Protein AF-A0A351Y302-F1 (afdb_monomer)

Solvent-accessible surface area (backbone atoms only — not comparable to full-atom values): 6390 Å² total; per-residue (Å²): 138,87,88,81,70,62,82,40,87,89,50,96,63,71,79,86,85,89,85,71,62,92,90,70,47,57,68,58,55,50,53,54,48,53,54,52,34,50,73,68,77,40,89,84,88,82,90,61,95,80,64,81,51,55,70,56,32,60,74,72,71,51,88,83,80,61,81,47,98,88,44,97,48,81,85,61,90,82,73,64,76,79,56,78,92,74,57,87,130

Secondary structure (DSSP, 8-state):
-----TT-TTSS---------TTSSHHHHHHHHHHHHHHTT-------TTS-SHHHHHHTT-------TTSS----TT-PPPPGGG---

Sequence (89 aa):
MVIFDRYSQKLQNMNSVILATSGAGKSFTVKLEVLRYLINDIDVIIIDPENEYKSLCEKVGGTYVNIATNSQQYLNPFDIPPRIEDVEY

pLDDT: mean 89.85, std 8.12, range [59.28, 96.88]

Foldseek 3Di:
DDDDDLPDPVDPHSDDDDDDDPPPCRVVVVLVVCVVCVVVVHDDDDDCPPCPCVVVCVVSVHDDADDDPPDPGDDDPPPDDDPPVPDDD

Mean predicted aligned error: 6.15 Å

Radius of gyration: 16.96 Å; Cα contacts (8 Å, |Δi|>4): 36; chains: 1; bounding box: 32×46×38 Å

Structure (mmCIF, N/CA/C/O backbone):
data_AF-A0A351Y302-F1
#
_entry.id   AF-A0A351Y302-F1
#
loop_
_atom_site.group_PDB
_atom_site.id
_atom_site.type_symbol
_atom_site.label_atom_id
_atom_site.label_alt_id
_atom_site.label_comp_id
_atom_site.label_asym_id
_atom_site.label_entity_id
_atom_site.label_seq_id
_atom_site.pdbx_PDB_ins_code
_atom_site.Cartn_x
_atom_site.Cartn_y
_atom_site.Cartn_z
_atom_site.occupancy
_atom_site.B_iso_or_equiv
_atom_site.auth_seq_id
_atom_site.auth_comp_id
_atom_site.auth_asym_id
_atom_site.auth_atom_id
_atom_site.pdbx_PDB_model_num
ATOM 1 N N . MET A 1 1 ? 15.442 6.127 -20.434 1.00 59.28 1 MET A N 1
ATOM 2 C CA . MET A 1 1 ? 14.368 5.394 -19.729 1.00 59.28 1 MET A CA 1
ATOM 3 C C . MET A 1 1 ? 14.916 4.027 -19.360 1.00 59.28 1 MET A C 1
ATOM 5 O O . MET A 1 1 ? 15.387 3.343 -20.256 1.00 59.28 1 MET A O 1
ATOM 9 N N . VAL A 1 2 ? 14.922 3.664 -18.076 1.00 82.44 2 VAL A N 1
ATOM 10 C CA . VAL A 1 2 ? 15.281 2.308 -17.631 1.00 82.44 2 VAL A CA 1
ATOM 11 C C . VAL A 1 2 ? 13.978 1.558 -17.392 1.00 82.44 2 VAL A C 1
ATOM 13 O O . VAL A 1 2 ? 13.146 2.028 -16.620 1.00 82.44 2 VAL A O 1
ATOM 16 N N . ILE A 1 3 ? 13.788 0.436 -18.084 1.00 83.31 3 ILE A N 1
ATOM 17 C CA . ILE A 1 3 ? 12.676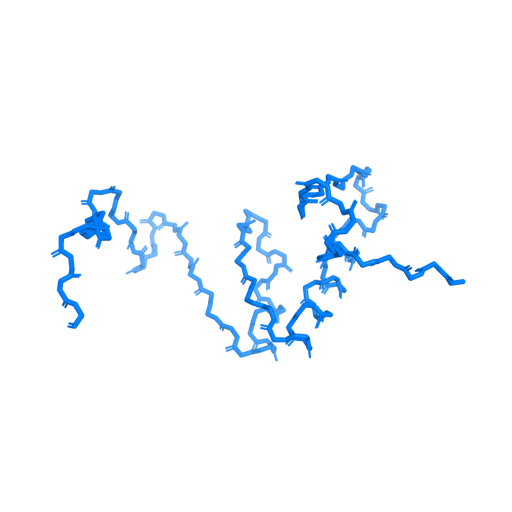 -0.485 -17.840 1.00 83.31 3 ILE A CA 1
ATOM 18 C C . ILE A 1 3 ? 13.260 -1.674 -17.089 1.00 83.31 3 ILE A C 1
ATOM 20 O O . ILE A 1 3 ? 14.147 -2.355 -17.598 1.00 83.31 3 ILE A O 1
ATOM 24 N N . PHE A 1 4 ? 12.785 -1.879 -15.867 1.00 85.75 4 PHE A N 1
ATOM 25 C CA . PHE A 1 4 ? 13.191 -2.978 -15.005 1.00 85.75 4 PHE A CA 1
ATOM 26 C C . PHE A 1 4 ? 11.957 -3.799 -14.644 1.00 85.75 4 PHE A C 1
ATOM 28 O O . PHE A 1 4 ? 10.973 -3.243 -14.157 1.00 85.75 4 PHE A O 1
ATOM 35 N N . ASP A 1 5 ? 12.025 -5.105 -14.890 1.00 87.56 5 ASP A N 1
ATOM 36 C CA . ASP A 1 5 ? 10.974 -6.059 -14.552 1.00 87.56 5 ASP A CA 1
ATOM 37 C C . ASP A 1 5 ? 11.335 -6.795 -13.253 1.00 87.56 5 ASP A C 1
ATOM 39 O O . ASP A 1 5 ? 12.235 -7.638 -13.230 1.00 87.56 5 ASP A O 1
ATOM 43 N N . ARG A 1 6 ? 10.622 -6.463 -12.169 1.00 88.44 6 ARG A N 1
ATOM 44 C CA . ARG A 1 6 ? 10.809 -7.069 -10.841 1.00 88.44 6 ARG A CA 1
ATOM 45 C C . ARG A 1 6 ? 10.326 -8.522 -10.776 1.00 88.44 6 ARG A C 1
ATOM 47 O O . ARG A 1 6 ? 10.792 -9.267 -9.920 1.00 88.44 6 ARG A O 1
ATOM 54 N N . TYR A 1 7 ? 9.436 -8.926 -11.678 1.00 87.38 7 TYR A N 1
ATOM 55 C CA . TYR A 1 7 ? 8.858 -10.272 -11.731 1.00 87.38 7 TYR A CA 1
ATOM 56 C C . TYR A 1 7 ? 9.607 -11.191 -12.703 1.00 87.38 7 TYR A C 1
ATOM 58 O O . TYR A 1 7 ? 9.207 -12.334 -12.936 1.00 87.38 7 TYR A O 1
ATOM 66 N N . SER A 1 8 ? 10.737 -10.719 -13.236 1.00 90.12 8 SER A N 1
ATOM 67 C CA . SER A 1 8 ? 11.604 -11.506 -14.097 1.00 90.12 8 SER A CA 1
ATOM 68 C C . SER A 1 8 ? 12.095 -12.772 -13.396 1.00 90.12 8 SER A C 1
ATOM 70 O O . SER A 1 8 ? 12.718 -12.712 -12.337 1.00 90.12 8 SER A O 1
ATOM 72 N N . GLN A 1 9 ? 11.951 -13.914 -14.070 1.00 90.50 9 GLN A N 1
ATOM 73 C CA . GLN A 1 9 ? 12.471 -15.219 -13.627 1.00 90.50 9 GLN A CA 1
ATOM 74 C C . GLN A 1 9 ? 14.008 -15.260 -13.487 1.00 90.50 9 GLN A C 1
ATOM 76 O O . GLN A 1 9 ? 14.569 -16.242 -13.011 1.00 90.50 9 GLN A O 1
ATOM 81 N N . LYS A 1 10 ? 14.713 -14.207 -13.925 1.00 94.12 10 LYS A N 1
ATOM 82 C CA . LYS A 1 10 ? 16.169 -14.063 -13.768 1.00 94.12 10 LYS A CA 1
ATOM 83 C C . LYS A 1 10 ? 16.575 -13.547 -12.381 1.00 94.12 10 LYS A C 1
ATOM 85 O O . LYS A 1 1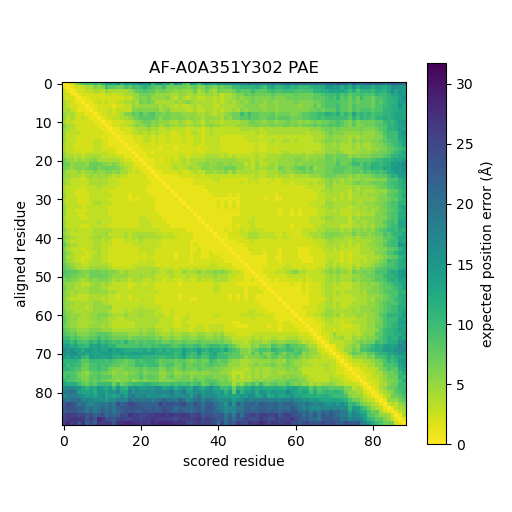0 ? 17.759 -13.597 -12.051 1.00 94.12 10 LYS A O 1
ATOM 90 N N . LEU A 1 11 ? 15.635 -13.018 -11.596 1.00 93.94 11 LEU A N 1
ATOM 91 C CA . LEU A 1 11 ? 15.877 -12.517 -10.244 1.00 93.94 11 LEU A CA 1
ATOM 92 C C . LEU A 1 11 ? 15.622 -13.616 -9.212 1.00 93.94 11 LEU A C 1
ATOM 94 O O . LEU A 1 11 ? 14.756 -14.464 -9.387 1.00 93.94 11 LEU A O 1
ATOM 98 N N . GLN A 1 12 ? 16.370 -13.578 -8.110 1.00 95.25 12 GLN A N 1
ATOM 99 C CA . GLN A 1 12 ? 16.214 -14.546 -7.017 1.00 95.25 12 GLN A CA 1
ATOM 100 C C . GLN A 1 12 ? 14.921 -14.332 -6.222 1.00 95.25 12 GLN A C 1
ATOM 102 O O . GLN A 1 12 ? 14.397 -15.266 -5.626 1.00 95.25 12 GLN A O 1
ATOM 107 N N . ASN A 1 13 ? 14.430 -13.093 -6.167 1.00 93.50 13 ASN A N 1
ATOM 108 C CA . ASN A 1 13 ? 13.167 -12.742 -5.536 1.00 93.50 13 ASN A CA 1
ATOM 109 C C . ASN A 1 13 ? 12.633 -11.420 -6.102 1.00 93.50 13 ASN A C 1
ATOM 111 O O . ASN A 1 13 ? 13.339 -10.693 -6.802 1.00 93.50 13 ASN A O 1
ATOM 115 N N . MET A 1 14 ? 11.383 -11.125 -5.757 1.00 92.62 14 MET A N 1
ATOM 116 C CA . MET A 1 14 ? 10.618 -9.971 -6.231 1.00 92.62 14 MET A CA 1
ATOM 117 C C . MET A 1 14 ? 10.542 -8.860 -5.171 1.00 92.62 14 MET A C 1
ATOM 119 O O . MET A 1 14 ? 9.658 -8.008 -5.229 1.00 92.62 14 MET A O 1
ATOM 123 N N . ASN A 1 15 ? 11.426 -8.867 -4.168 1.00 93.62 15 ASN A N 1
ATOM 124 C CA . ASN A 1 15 ? 11.402 -7.870 -3.100 1.00 93.62 15 ASN A CA 1
ATOM 125 C C . ASN A 1 15 ? 12.099 -6.580 -3.548 1.00 93.62 15 ASN A C 1
ATOM 127 O O . ASN A 1 15 ? 13.008 -6.592 -4.378 1.00 93.62 15 ASN A O 1
ATOM 131 N N . SER A 1 16 ? 11.699 -5.447 -2.971 1.00 93.69 16 SER A N 1
ATOM 132 C CA . SER A 1 16 ? 12.377 -4.167 -3.189 1.00 93.69 16 SER A CA 1
ATOM 133 C C . SER A 1 16 ? 12.444 -3.341 -1.912 1.00 93.69 16 SER A C 1
ATOM 135 O O . SER A 1 16 ? 11.637 -3.515 -1.001 1.00 93.69 16 SER A O 1
ATOM 137 N N . VAL A 1 17 ? 13.420 -2.435 -1.858 1.00 95.44 17 VAL A N 1
ATOM 138 C CA . VAL A 1 17 ? 13.577 -1.460 -0.777 1.00 95.44 17 VAL A CA 1
ATOM 139 C C . VAL A 1 17 ? 13.725 -0.082 -1.410 1.00 95.44 17 VAL A C 1
ATOM 141 O O . VAL A 1 17 ? 14.602 0.128 -2.247 1.00 95.44 17 VAL A O 1
ATOM 144 N N . ILE A 1 18 ? 12.872 0.860 -1.009 1.0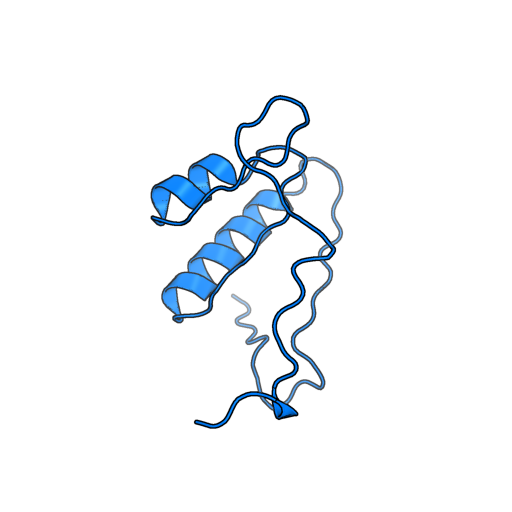0 93.81 18 ILE A N 1
ATOM 145 C CA . ILE A 1 18 ? 12.901 2.247 -1.485 1.00 93.81 18 ILE A CA 1
ATOM 146 C C . ILE A 1 18 ? 13.296 3.143 -0.311 1.00 93.81 18 ILE A C 1
ATOM 148 O O . ILE A 1 18 ? 12.532 3.310 0.639 1.00 93.81 18 ILE A O 1
ATOM 152 N N . LEU A 1 19 ? 14.491 3.730 -0.385 1.00 96.56 19 LEU A N 1
ATOM 153 C CA . LEU A 1 19 ? 15.034 4.635 0.629 1.00 96.56 19 LEU A CA 1
ATOM 154 C C . LEU A 1 19 ? 15.104 6.053 0.069 1.00 96.56 19 LEU A C 1
ATOM 156 O O . LEU A 1 19 ? 15.641 6.271 -1.015 1.00 96.56 19 LEU A O 1
ATOM 160 N N . ALA A 1 20 ? 14.557 7.016 0.805 1.00 95.38 20 ALA A N 1
ATOM 161 C CA . ALA A 1 20 ? 14.518 8.414 0.400 1.00 95.38 20 ALA A CA 1
ATOM 162 C C . ALA A 1 20 ? 14.234 9.316 1.608 1.00 95.38 20 ALA A C 1
ATOM 164 O O . ALA A 1 20 ? 13.521 8.919 2.533 1.00 95.38 20 ALA A O 1
ATOM 165 N N . THR A 1 21 ? 14.753 10.544 1.583 1.00 96.25 21 THR A N 1
ATOM 166 C CA . THR A 1 21 ? 14.401 11.585 2.558 1.00 96.25 21 THR A CA 1
ATOM 167 C C . THR A 1 21 ? 12.965 12.081 2.344 1.00 96.25 21 THR A C 1
ATOM 169 O O . THR A 1 21 ? 12.338 11.823 1.310 1.00 96.25 21 THR A O 1
ATOM 172 N N . SER A 1 22 ? 12.412 12.794 3.330 1.00 92.44 22 SER A N 1
ATOM 173 C CA . SER A 1 22 ? 11.099 13.430 3.169 1.00 92.44 22 SER A CA 1
ATOM 174 C C . SER A 1 22 ? 11.111 14.411 1.989 1.00 92.44 22 SER A C 1
ATOM 176 O O . SER A 1 22 ? 12.094 15.117 1.773 1.00 92.44 22 SER A O 1
ATOM 178 N N . GLY A 1 23 ? 10.042 14.414 1.190 1.00 92.00 23 GLY A N 1
ATOM 179 C CA . GLY A 1 23 ? 9.923 15.247 -0.012 1.00 92.00 23 GLY A CA 1
ATOM 180 C C . GLY A 1 23 ? 10.688 14.753 -1.250 1.00 92.00 23 GLY A C 1
ATOM 181 O O . GLY A 1 23 ? 10.439 15.255 -2.340 1.00 92.00 23 GLY A O 1
ATOM 182 N N . ALA A 1 24 ? 11.539 13.726 -1.150 1.00 95.88 24 ALA A N 1
ATOM 183 C CA . ALA A 1 24 ? 12.334 13.229 -2.284 1.00 95.88 24 ALA A CA 1
ATOM 184 C C . ALA A 1 24 ? 11.550 12.353 -3.290 1.00 95.88 24 ALA A C 1
ATOM 186 O O . ALA A 1 24 ? 12.140 11.689 -4.137 1.00 95.88 24 ALA A O 1
ATOM 187 N N . GLY A 1 25 ? 10.215 12.324 -3.203 1.00 94.31 25 GLY A N 1
ATOM 188 C CA . GLY A 1 25 ? 9.362 11.620 -4.167 1.00 94.31 25 GLY A CA 1
ATOM 189 C C . GLY A 1 25 ? 9.111 10.136 -3.877 1.00 94.31 25 GLY A C 1
ATOM 190 O O . GLY A 1 25 ? 8.604 9.440 -4.751 1.00 94.31 25 GLY A O 1
ATOM 191 N N . LYS A 1 26 ? 9.395 9.646 -2.660 1.00 95.50 26 LYS A N 1
ATOM 192 C CA . LYS A 1 26 ? 9.124 8.252 -2.244 1.00 95.50 26 LYS A CA 1
ATOM 193 C C . LYS A 1 26 ? 7.693 7.812 -2.568 1.00 95.50 26 LYS A C 1
ATOM 195 O O . LYS A 1 26 ? 7.494 6.874 -3.334 1.00 95.50 26 LYS A O 1
ATOM 200 N N . SER A 1 27 ? 6.704 8.525 -2.029 1.00 93.69 27 SER A N 1
ATOM 201 C CA . SER A 1 27 ? 5.292 8.173 -2.195 1.00 93.69 27 SER A CA 1
ATOM 202 C C . SER A 1 27 ? 4.834 8.324 -3.647 1.00 93.69 27 SER A C 1
ATOM 204 O O . SER A 1 27 ? 4.011 7.546 -4.110 1.00 93.69 27 SER A O 1
ATOM 206 N N . PHE A 1 28 ? 5.398 9.271 -4.405 1.00 94.50 28 PHE A N 1
ATOM 207 C CA . PHE A 1 28 ? 5.115 9.404 -5.836 1.00 94.50 28 PHE A CA 1
ATOM 208 C C . PHE A 1 28 ? 5.592 8.178 -6.626 1.00 94.50 28 PHE A C 1
ATOM 210 O O . PHE A 1 28 ? 4.816 7.597 -7.384 1.00 94.50 28 PHE A O 1
ATOM 217 N N . THR A 1 29 ? 6.836 7.747 -6.400 1.00 94.25 29 THR A N 1
ATOM 218 C CA . THR A 1 29 ? 7.408 6.555 -7.038 1.00 94.25 29 THR A CA 1
ATOM 219 C C . THR A 1 29 ? 6.589 5.307 -6.718 1.00 94.25 29 THR A C 1
ATOM 221 O O . THR A 1 29 ? 6.216 4.587 -7.641 1.00 94.25 29 THR A O 1
ATOM 224 N N . VAL A 1 30 ? 6.236 5.089 -5.445 1.00 95.19 30 VAL A N 1
ATOM 225 C CA . VAL A 1 30 ? 5.421 3.933 -5.031 1.00 95.19 30 VAL A CA 1
ATOM 226 C C . VAL A 1 30 ? 4.030 3.983 -5.668 1.00 95.19 30 VAL A C 1
ATOM 228 O O . VAL A 1 30 ? 3.594 2.989 -6.232 1.00 95.19 30 VAL A O 1
ATOM 231 N N . LYS A 1 31 ? 3.342 5.133 -5.677 1.00 96.12 31 LYS A N 1
ATOM 232 C CA . LYS A 1 31 ? 2.011 5.265 -6.307 1.00 96.12 31 LYS A CA 1
ATOM 233 C C . LYS A 1 31 ? 2.033 4.953 -7.808 1.00 96.12 31 LYS A C 1
ATOM 235 O O . LYS A 1 31 ? 1.121 4.297 -8.305 1.00 96.12 31 LYS A O 1
ATOM 240 N N . LEU A 1 32 ? 3.069 5.388 -8.529 1.00 94.88 32 LEU A N 1
ATOM 241 C CA . LEU A 1 32 ? 3.248 5.026 -9.941 1.00 94.88 32 LEU A CA 1
ATOM 242 C C . LEU A 1 32 ? 3.490 3.528 -10.130 1.00 94.88 32 LEU A C 1
ATOM 244 O O . LEU A 1 32 ? 3.021 2.947 -11.105 1.00 94.88 32 LEU A O 1
ATOM 248 N N . GLU A 1 33 ? 4.240 2.915 -9.222 1.00 93.62 33 GLU A N 1
ATOM 249 C CA . GLU A 1 33 ? 4.509 1.483 -9.240 1.00 93.62 33 GLU A CA 1
ATOM 250 C C . GLU A 1 33 ? 3.230 0.667 -9.019 1.00 93.62 33 GLU A C 1
ATOM 252 O O . GLU A 1 33 ? 2.929 -0.212 -9.820 1.00 93.62 33 GLU A O 1
ATOM 257 N N . VAL A 1 34 ? 2.426 1.046 -8.020 1.00 95.56 34 VAL A N 1
ATOM 258 C CA . VAL A 1 34 ? 1.108 0.457 -7.739 1.00 95.56 34 VAL A CA 1
ATOM 259 C C . VAL A 1 34 ? 0.217 0.501 -8.977 1.00 95.56 34 VAL A C 1
ATOM 261 O O . VAL A 1 34 ? -0.309 -0.525 -9.389 1.00 95.56 34 VAL A O 1
ATOM 264 N N . LEU A 1 35 ? 0.093 1.664 -9.624 1.00 96.12 35 LEU A N 1
ATOM 265 C CA . LEU A 1 35 ? -0.715 1.797 -10.841 1.00 96.12 35 LEU A CA 1
ATOM 266 C C . LEU A 1 35 ? -0.226 0.887 -11.973 1.00 96.12 35 LEU A C 1
ATOM 268 O O . LEU A 1 35 ? -1.037 0.306 -12.687 1.00 96.12 35 LEU A O 1
ATOM 272 N N . ARG A 1 36 ? 1.092 0.744 -12.144 1.00 93.62 36 ARG A N 1
ATOM 273 C CA . ARG A 1 36 ? 1.657 -0.158 -13.156 1.00 93.62 36 ARG A CA 1
ATOM 274 C C . ARG A 1 36 ? 1.364 -1.616 -12.836 1.00 93.62 36 ARG A C 1
ATOM 276 O O . ARG A 1 36 ? 1.059 -2.358 -13.758 1.00 93.62 36 ARG A O 1
ATOM 283 N N . TYR A 1 37 ? 1.442 -2.021 -11.574 1.00 93.50 37 TYR A N 1
ATOM 284 C CA . TYR A 1 37 ? 1.097 -3.382 -11.165 1.00 93.50 37 TYR A CA 1
ATOM 285 C C . TYR A 1 37 ? -0.369 -3.695 -11.404 1.00 93.50 37 TYR A C 1
ATOM 287 O O . TYR A 1 37 ? -0.660 -4.706 -12.031 1.00 93.50 37 TYR A O 1
ATOM 295 N N . LEU A 1 38 ? -1.265 -2.775 -11.054 1.00 95.44 38 LEU A N 1
ATOM 296 C CA . LEU A 1 38 ? -2.689 -2.938 -11.335 1.00 95.44 38 LEU A CA 1
ATOM 297 C C . LEU A 1 38 ? -2.978 -3.055 -12.843 1.00 95.44 38 LEU A C 1
ATOM 299 O O . LEU A 1 38 ? -3.817 -3.851 -13.235 1.00 95.44 38 LEU A O 1
ATOM 303 N N . ILE A 1 39 ? -2.256 -2.322 -13.704 1.00 94.31 39 ILE A N 1
ATOM 304 C CA . ILE A 1 39 ? -2.365 -2.465 -15.174 1.00 94.31 39 ILE A CA 1
ATOM 305 C C . ILE A 1 39 ? -1.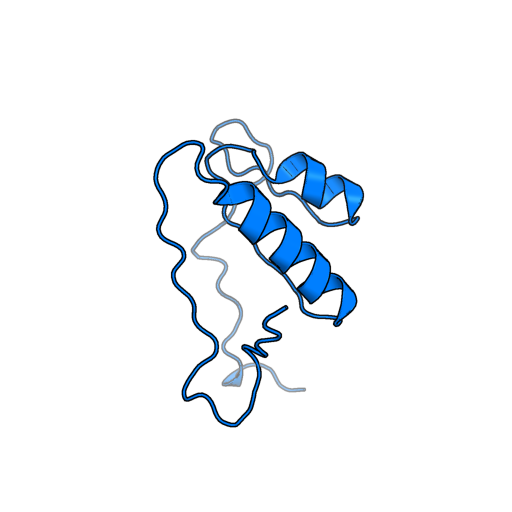881 -3.841 -15.666 1.00 94.31 39 ILE A C 1
ATOM 307 O O . ILE A 1 39 ? -2.309 -4.290 -16.724 1.00 94.31 39 ILE A O 1
ATOM 311 N N . ASN A 1 40 ? -0.978 -4.494 -14.933 1.00 91.75 40 ASN A N 1
ATOM 312 C CA . ASN A 1 40 ? -0.467 -5.829 -15.251 1.00 91.75 40 ASN A CA 1
ATOM 313 C C . ASN A 1 40 ? -1.198 -6.933 -14.463 1.00 91.75 40 ASN A C 1
ATOM 315 O O . ASN A 1 40 ? -0.631 -8.008 -14.283 1.00 91.75 40 ASN A O 1
ATOM 319 N N . ASP A 1 41 ? -2.414 -6.662 -13.973 1.00 92.88 41 ASP A N 1
ATOM 320 C CA . ASP A 1 41 ? -3.245 -7.609 -13.216 1.00 92.88 41 ASP A CA 1
ATOM 321 C C . ASP A 1 41 ? -2.556 -8.178 -11.958 1.00 92.88 41 ASP A C 1
ATOM 323 O O . ASP A 1 41 ? -2.766 -9.325 -11.567 1.00 92.88 41 ASP A O 1
ATOM 327 N N . ILE A 1 42 ? -1.706 -7.373 -11.313 1.00 92.81 42 ILE A N 1
ATOM 328 C CA . ILE A 1 42 ? -1.044 -7.725 -10.054 1.00 92.81 42 ILE A CA 1
ATOM 329 C C . ILE A 1 42 ? -1.788 -7.061 -8.896 1.00 92.81 42 ILE A C 1
ATOM 331 O O . ILE A 1 42 ? -1.865 -5.830 -8.821 1.00 92.81 42 ILE A O 1
ATOM 335 N N . ASP A 1 43 ? -2.263 -7.880 -7.958 1.00 95.19 43 ASP A N 1
ATOM 336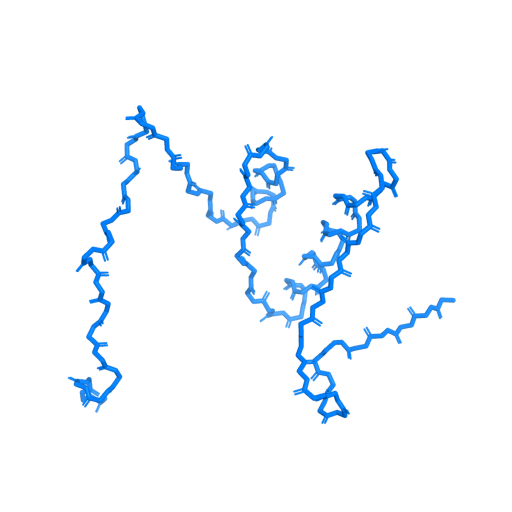 C CA . ASP A 1 43 ? -2.890 -7.411 -6.724 1.00 95.19 43 ASP A CA 1
ATOM 337 C C . ASP A 1 43 ? -1.896 -6.673 -5.823 1.00 95.19 43 ASP A C 1
ATOM 339 O O . ASP A 1 43 ? -0.743 -7.076 -5.638 1.00 95.19 43 ASP A O 1
ATOM 343 N N . VAL A 1 44 ? -2.365 -5.583 -5.215 1.00 96.12 44 VAL A N 1
ATOM 344 C CA . VAL A 1 44 ? -1.551 -4.727 -4.350 1.00 96.12 44 VAL A CA 1
ATOM 345 C C . VAL A 1 44 ? -2.235 -4.540 -3.003 1.00 96.12 44 VAL A C 1
ATOM 347 O O . VAL A 1 44 ? -3.358 -4.049 -2.921 1.00 96.12 44 VAL A O 1
ATOM 350 N N . ILE A 1 45 ? -1.504 -4.849 -1.933 1.00 96.69 45 ILE A N 1
ATOM 351 C CA . ILE A 1 45 ? -1.891 -4.557 -0.550 1.00 96.69 45 ILE A CA 1
A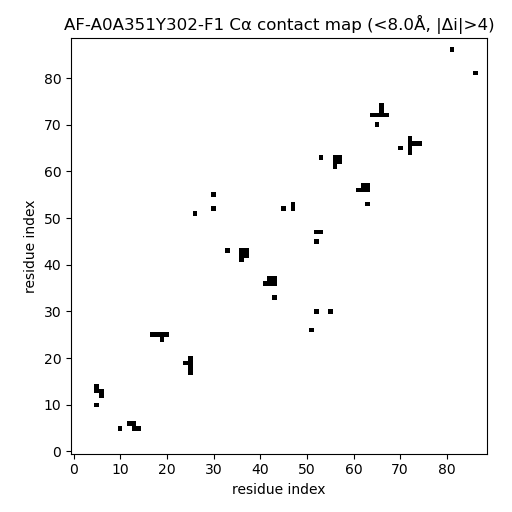TOM 352 C C . ILE A 1 45 ? -0.929 -3.504 -0.001 1.00 96.69 45 ILE A C 1
ATOM 354 O O . ILE A 1 45 ? 0.288 -3.633 -0.138 1.00 96.69 45 ILE A O 1
ATOM 358 N N . ILE A 1 46 ? -1.468 -2.454 0.621 1.00 96.12 46 ILE A N 1
ATOM 359 C CA . ILE A 1 46 ? -0.687 -1.342 1.173 1.00 96.12 46 ILE A CA 1
ATOM 360 C C . ILE A 1 46 ? -1.026 -1.174 2.649 1.00 96.12 46 ILE A C 1
ATOM 362 O O . ILE A 1 46 ? -2.192 -1.056 3.017 1.00 96.12 46 ILE A O 1
ATOM 366 N N . ILE A 1 47 ? 0.009 -1.111 3.484 1.00 95.00 47 ILE A N 1
ATOM 367 C CA . ILE A 1 47 ? -0.100 -0.677 4.878 1.00 95.00 47 ILE A CA 1
ATOM 368 C C . ILE A 1 47 ? 0.148 0.833 4.893 1.00 95.00 47 ILE A C 1
ATOM 370 O O . ILE A 1 47 ? 1.260 1.278 4.611 1.00 95.00 47 ILE A O 1
ATOM 374 N N . ASP A 1 48 ? -0.893 1.614 5.183 1.00 94.31 48 ASP A N 1
ATOM 375 C CA . ASP A 1 48 ? -0.891 3.075 5.046 1.00 94.31 48 ASP A CA 1
ATOM 376 C C . ASP A 1 48 ? -1.082 3.782 6.401 1.00 94.31 48 ASP A C 1
ATOM 378 O O . ASP A 1 48 ? -2.192 4.198 6.735 1.00 94.31 48 ASP A O 1
ATOM 382 N N . PRO A 1 49 ? -0.020 3.931 7.214 1.00 90.19 49 PRO A N 1
ATOM 383 C CA . PRO A 1 49 ? -0.123 4.600 8.510 1.00 90.19 49 PRO A CA 1
ATOM 384 C C . PRO A 1 49 ? -0.372 6.115 8.396 1.00 90.19 49 PRO A C 1
ATOM 386 O O . PRO A 1 49 ? -0.829 6.730 9.358 1.00 90.19 49 PRO A O 1
ATOM 389 N N . GLU A 1 50 ? -0.077 6.727 7.244 1.00 89.75 50 GLU A N 1
ATOM 390 C CA . GLU A 1 50 ? -0.163 8.180 7.024 1.00 89.75 50 GLU A CA 1
ATOM 391 C C . GLU A 1 50 ? -1.406 8.599 6.212 1.00 89.75 50 GLU A C 1
ATOM 393 O O . GLU A 1 50 ? -1.610 9.786 5.959 1.00 89.75 50 GLU A O 1
ATOM 398 N N . ASN A 1 51 ? -2.278 7.652 5.845 1.00 90.88 51 ASN A N 1
ATOM 399 C CA . ASN A 1 51 ? -3.459 7.862 4.994 1.00 90.88 51 ASN A CA 1
ATOM 400 C C . ASN A 1 51 ? -3.136 8.509 3.624 1.00 90.88 51 ASN A C 1
ATOM 402 O O . ASN A 1 51 ? -3.973 9.205 3.038 1.00 90.88 51 ASN A O 1
ATOM 406 N N . GLU A 1 52 ? -1.931 8.295 3.085 1.00 93.62 52 GLU A N 1
ATOM 407 C CA . GLU A 1 52 ? -1.496 8.877 1.809 1.00 93.62 52 GLU A CA 1
ATOM 408 C C . GLU A 1 52 ? -2.069 8.153 0.576 1.00 93.62 52 GLU A C 1
ATOM 410 O O . GLU A 1 52 ? -2.048 8.708 -0.534 1.00 93.62 52 GLU A O 1
ATOM 415 N N . TYR A 1 53 ? -2.538 6.914 0.738 1.00 95.50 53 TYR A N 1
ATOM 416 C CA . TYR A 1 53 ? -2.949 6.005 -0.337 1.00 95.50 53 TYR A CA 1
ATOM 417 C C . TYR A 1 53 ? -4.460 5.816 -0.423 1.00 95.50 53 TYR A C 1
ATOM 419 O O . TYR A 1 53 ? -4.936 5.329 -1.448 1.00 95.50 53 TYR A O 1
ATOM 427 N N . LYS A 1 54 ? -5.230 6.277 0.570 1.00 94.81 54 LYS A N 1
ATOM 428 C CA . LYS A 1 54 ? -6.700 6.217 0.554 1.00 94.81 54 LYS A CA 1
ATOM 429 C C . LYS A 1 54 ? -7.304 6.742 -0.755 1.00 94.81 54 LYS A C 1
ATOM 431 O O . LYS A 1 54 ? -8.059 6.035 -1.413 1.00 94.81 54 LYS A O 1
ATOM 436 N N . SER A 1 55 ? -6.904 7.943 -1.186 1.00 95.50 55 SER A N 1
ATOM 437 C CA . SER A 1 55 ? -7.419 8.536 -2.432 1.00 95.50 55 SER A CA 1
ATOM 438 C C . SER A 1 55 ? -7.024 7.741 -3.683 1.00 95.50 55 SER A C 1
ATOM 440 O O . SER A 1 55 ? -7.776 7.718 -4.655 1.00 95.50 55 SER A O 1
ATOM 442 N N . LEU A 1 56 ? -5.849 7.100 -3.686 1.00 96.50 56 LEU A N 1
ATOM 443 C CA . LEU A 1 56 ? -5.454 6.225 -4.790 1.00 96.50 56 LEU A CA 1
ATOM 444 C C . LEU A 1 56 ? -6.336 4.975 -4.809 1.00 96.50 56 LEU A C 1
ATOM 446 O O . LEU A 1 56 ? -6.873 4.653 -5.862 1.00 96.50 56 LEU A O 1
ATOM 450 N N . CYS A 1 57 ? -6.511 4.330 -3.653 1.00 96.88 57 CYS A N 1
ATOM 451 C CA . CYS A 1 57 ? -7.339 3.138 -3.480 1.00 96.88 57 CYS A CA 1
ATOM 452 C C . CYS A 1 57 ? -8.767 3.365 -4.001 1.00 96.88 57 CYS A C 1
ATOM 454 O O . CYS A 1 57 ? -9.234 2.619 -4.857 1.00 96.88 57 CYS A O 1
ATOM 456 N N . GLU A 1 58 ? -9.409 4.464 -3.594 1.00 96.00 58 GLU A N 1
ATOM 457 C CA . GLU A 1 58 ? -10.754 4.835 -4.059 1.00 96.00 58 GLU A CA 1
ATOM 458 C C . GLU A 1 58 ? -10.817 5.035 -5.585 1.00 96.00 58 GLU A C 1
ATOM 460 O O . GLU A 1 58 ? -11.764 4.594 -6.232 1.00 96.00 58 GLU A O 1
ATOM 465 N N . LYS A 1 59 ? -9.798 5.667 -6.186 1.00 96.44 59 LYS A N 1
ATOM 466 C CA . LYS A 1 59 ? -9.756 5.937 -7.636 1.00 96.44 59 LYS A CA 1
ATOM 467 C C . LYS A 1 59 ? -9.563 4.690 -8.489 1.00 96.44 59 LYS A C 1
ATOM 469 O O . LYS A 1 59 ? -10.023 4.676 -9.626 1.00 96.44 59 LYS A O 1
ATOM 474 N N . VAL A 1 60 ? -8.862 3.686 -7.971 1.00 96.25 60 VAL A N 1
ATOM 475 C CA . VAL A 1 60 ? -8.638 2.415 -8.678 1.00 96.25 60 VAL A CA 1
ATOM 476 C C . VAL A 1 60 ? -9.718 1.376 -8.369 1.00 96.25 60 VAL A C 1
ATOM 478 O O . VAL A 1 60 ? -9.618 0.251 -8.840 1.00 96.25 60 VAL A O 1
ATOM 481 N N . GLY A 1 61 ? -10.748 1.739 -7.593 1.00 95.88 61 GL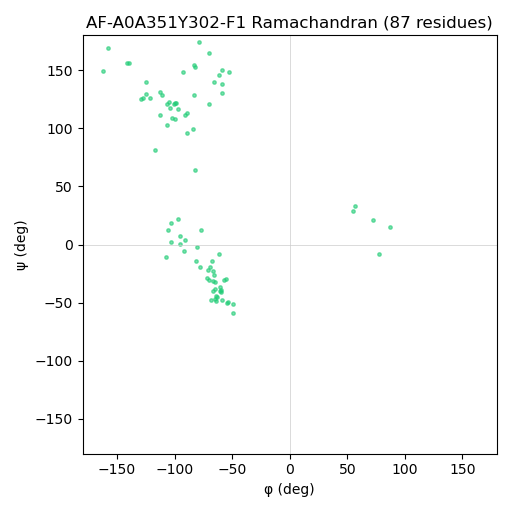Y A N 1
ATOM 482 C CA . GLY A 1 61 ? -11.825 0.825 -7.205 1.00 95.88 61 GLY A CA 1
ATOM 483 C C . GLY A 1 61 ? -11.408 -0.226 -6.171 1.00 95.88 61 GLY A C 1
ATOM 484 O O . GLY A 1 61 ? -12.046 -1.270 -6.080 1.00 95.88 61 GLY A O 1
ATOM 485 N N . GLY A 1 62 ? -10.336 0.026 -5.417 1.00 96.19 62 GLY A N 1
ATOM 486 C CA . GLY A 1 62 ? -9.865 -0.861 -4.359 1.00 96.19 62 GLY A CA 1
ATOM 487 C C . GLY A 1 62 ? -10.666 -0.734 -3.060 1.00 96.19 62 GLY A C 1
ATOM 488 O O . GLY A 1 62 ? -11.505 0.153 -2.888 1.00 96.19 62 GLY A O 1
ATOM 489 N N . THR A 1 63 ? -10.351 -1.608 -2.106 1.00 95.69 63 THR A N 1
ATOM 490 C CA . THR A 1 63 ? -10.958 -1.608 -0.771 1.00 95.69 63 THR A CA 1
ATOM 491 C C . THR A 1 63 ? -10.024 -0.949 0.235 1.00 95.69 63 THR A C 1
ATOM 493 O O . THR A 1 63 ? -8.907 -1.415 0.459 1.00 95.69 63 THR A O 1
ATOM 496 N N . TYR A 1 64 ? -10.490 0.116 0.888 1.00 94.25 64 TYR A N 1
ATOM 497 C CA . TYR A 1 64 ? -9.772 0.732 2.002 1.00 94.25 64 TYR A CA 1
ATOM 498 C C . TYR A 1 64 ? -10.311 0.218 3.340 1.00 94.25 64 TYR A C 1
ATOM 500 O O . TYR A 1 64 ? -11.471 0.455 3.683 1.00 94.25 64 TYR A O 1
ATOM 508 N N . VAL A 1 65 ? -9.457 -0.466 4.104 1.00 92.50 65 VAL A N 1
ATOM 509 C CA . VAL A 1 65 ? -9.768 -0.942 5.459 1.00 92.50 65 VAL A CA 1
ATOM 510 C C . VAL A 1 65 ? -9.108 -0.008 6.468 1.00 92.50 65 VAL A C 1
ATOM 512 O O . VAL A 1 65 ? -7.890 0.018 6.616 1.00 92.50 65 VAL A O 1
ATOM 515 N N . ASN A 1 66 ? -9.921 0.779 7.160 1.00 90.38 66 ASN A N 1
ATOM 516 C CA . ASN A 1 66 ? -9.492 1.669 8.223 1.00 90.38 66 ASN A CA 1
ATOM 517 C C . ASN A 1 66 ? -9.388 0.902 9.546 1.00 90.38 66 ASN A C 1
ATOM 519 O O . ASN A 1 66 ? -10.392 0.709 10.227 1.00 90.38 66 ASN A O 1
ATOM 523 N N . ILE A 1 67 ? -8.173 0.508 9.926 1.00 87.62 67 ILE A N 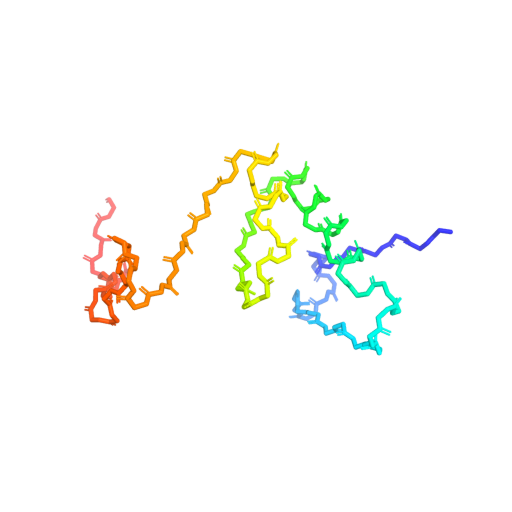1
ATOM 524 C CA . ILE A 1 67 ? -7.906 -0.140 11.214 1.00 87.62 67 ILE A CA 1
ATOM 525 C C . ILE A 1 67 ? -7.609 0.940 12.260 1.00 87.62 67 ILE A C 1
ATOM 527 O O . ILE A 1 67 ? -6.483 1.419 12.383 1.00 87.62 67 ILE A O 1
ATOM 531 N N . ALA A 1 68 ? -8.631 1.327 13.023 1.00 85.31 68 ALA A N 1
ATOM 532 C CA . ALA A 1 68 ? -8.502 2.277 14.129 1.00 85.31 68 ALA A CA 1
ATOM 533 C C . ALA A 1 68 ? -9.349 1.850 15.335 1.00 85.31 68 ALA A C 1
ATOM 535 O O . ALA A 1 68 ? -10.363 1.170 15.184 1.00 85.31 68 ALA A O 1
ATOM 536 N N . THR A 1 69 ? -8.980 2.303 16.536 1.00 81.62 69 THR A N 1
ATOM 537 C CA . THR A 1 69 ? -9.681 1.954 17.789 1.00 81.62 69 THR A CA 1
ATOM 538 C C . THR A 1 69 ? -11.166 2.315 17.779 1.00 81.62 69 THR A C 1
ATOM 540 O O . THR A 1 69 ? -11.962 1.623 18.404 1.00 81.62 69 THR A O 1
ATOM 543 N N . ASN A 1 70 ? -11.542 3.368 17.050 1.00 84.19 70 ASN A N 1
ATOM 544 C CA . ASN A 1 70 ? -12.923 3.834 16.919 1.00 84.19 70 ASN A CA 1
ATOM 545 C C . ASN A 1 70 ? -13.549 3.502 15.548 1.00 84.19 70 ASN A C 1
ATOM 547 O O . ASN A 1 70 ? -14.563 4.084 15.167 1.00 84.19 70 ASN A O 1
ATOM 551 N N . SER A 1 71 ? -12.906 2.633 14.761 1.00 86.81 71 SER A N 1
ATOM 552 C CA . SER A 1 71 ? -13.445 2.170 13.480 1.00 86.81 71 SER A CA 1
ATOM 553 C C . SER A 1 71 ? -14.433 1.024 13.692 1.00 86.81 71 SER A C 1
ATOM 555 O O . SER A 1 71 ? -14.337 0.291 14.670 1.00 86.81 71 SER A O 1
ATOM 557 N N . GLN A 1 72 ? -15.368 0.845 12.757 1.00 86.44 72 GLN A N 1
ATOM 558 C CA . GLN A 1 72 ? -16.267 -0.318 12.748 1.00 86.44 72 GLN A CA 1
ATOM 559 C C . GLN A 1 72 ? -15.613 -1.576 12.150 1.00 86.44 72 GLN A C 1
ATOM 561 O O . GLN A 1 72 ? -16.251 -2.622 12.065 1.00 86.44 72 GLN A O 1
ATOM 566 N N . GLN A 1 73 ? -14.365 -1.471 11.688 1.00 87.81 73 GLN A N 1
ATOM 567 C CA . GLN A 1 73 ? -13.636 -2.541 11.019 1.00 87.81 73 GLN A CA 1
ATOM 568 C C . GLN A 1 73 ? -12.605 -3.114 11.991 1.00 87.81 73 GLN A C 1
ATOM 570 O O . GLN A 1 73 ? -11.745 -2.397 12.496 1.00 87.81 73 GLN A O 1
ATOM 575 N N . TYR A 1 74 ? -12.682 -4.416 12.246 1.00 85.88 74 TYR A N 1
ATOM 576 C CA . TYR A 1 74 ? -11.802 -5.104 13.186 1.00 85.88 74 TYR A CA 1
ATOM 577 C C . TYR A 1 74 ? -11.118 -6.275 12.492 1.00 85.88 74 TYR A C 1
ATOM 579 O O . TYR A 1 74 ? -11.746 -6.992 11.718 1.00 85.88 74 TYR A O 1
ATOM 587 N N . LEU A 1 75 ? -9.836 -6.473 12.796 1.00 86.44 75 LEU A N 1
ATOM 588 C CA . LEU A 1 75 ? -9.081 -7.645 12.373 1.00 86.44 75 LEU A CA 1
ATOM 589 C C . LEU A 1 75 ? -8.865 -8.546 13.587 1.00 86.44 75 LEU A C 1
ATOM 591 O O . LEU A 1 75 ? -8.265 -8.120 14.575 1.00 86.44 75 LEU A O 1
ATOM 595 N N . ASN A 1 76 ? -9.352 -9.782 13.517 1.00 87.06 76 ASN A N 1
ATOM 596 C CA . ASN A 1 76 ? -9.103 -10.783 14.544 1.00 87.06 76 ASN A CA 1
ATOM 597 C C . ASN A 1 76 ? -7.807 -11.545 14.207 1.00 87.06 76 ASN A C 1
ATOM 599 O O . ASN A 1 76 ? -7.797 -12.297 13.237 1.00 87.06 76 ASN A O 1
ATOM 603 N N . PRO A 1 77 ? -6.724 -11.418 14.994 1.00 86.62 77 PRO A N 1
ATOM 604 C CA . PRO A 1 77 ? -5.478 -12.138 14.723 1.00 86.62 77 PRO A CA 1
ATOM 605 C C . PRO A 1 77 ? -5.594 -13.660 14.916 1.00 86.62 77 PRO A C 1
ATOM 607 O O . PRO A 1 77 ? -4.707 -14.393 14.490 1.00 86.62 77 PRO A O 1
ATOM 610 N N . PHE A 1 78 ? -6.663 -14.140 15.561 1.00 89.69 78 PHE A N 1
ATOM 611 C CA . PHE A 1 78 ? -6.949 -15.567 15.733 1.00 89.69 78 PHE A CA 1
ATOM 612 C C . PHE A 1 78 ? -7.834 -16.144 14.623 1.00 89.69 78 PHE A C 1
ATOM 614 O O . PHE A 1 78 ? -8.051 -17.353 14.604 1.00 89.69 78 PHE A O 1
ATOM 621 N N . ASP A 1 79 ? -8.338 -15.308 13.712 1.00 88.19 79 ASP A N 1
ATOM 622 C CA . ASP A 1 79 ? -9.101 -15.743 12.540 1.00 88.19 79 ASP A CA 1
ATOM 623 C C . ASP A 1 79 ? -8.138 -16.179 11.430 1.00 88.19 79 ASP A C 1
ATOM 625 O O . ASP A 1 79 ? -7.961 -15.532 10.399 1.00 88.19 79 ASP A O 1
ATOM 629 N N . ILE A 1 80 ? -7.393 -17.240 11.732 1.00 81.88 80 ILE A N 1
ATOM 630 C CA . ILE A 1 80 ? -6.382 -17.800 10.845 1.00 81.88 80 ILE A CA 1
ATOM 631 C C . ILE A 1 80 ? -7.117 -18.722 9.866 1.00 81.88 80 ILE A C 1
ATOM 633 O O . ILE A 1 80 ? -7.868 -19.590 10.322 1.00 81.88 80 ILE A O 1
ATOM 637 N N . PRO A 1 81 ? -6.913 -18.578 8.543 1.00 81.62 81 PRO A N 1
ATOM 638 C CA . PRO A 1 81 ? -7.525 -19.487 7.588 1.00 81.62 81 PRO A CA 1
ATOM 639 C C . PRO A 1 81 ? -7.085 -20.932 7.876 1.00 81.62 81 PRO A C 1
ATOM 641 O O . PRO A 1 81 ? -5.968 -21.145 8.368 1.00 81.62 81 PRO A O 1
ATOM 644 N N . PRO A 1 82 ? -7.935 -21.932 7.574 1.00 81.81 82 PRO A N 1
ATOM 645 C CA . PRO A 1 82 ? -7.538 -23.332 7.668 1.00 81.81 82 PRO A CA 1
ATOM 646 C C . PRO A 1 82 ? -6.252 -23.554 6.870 1.00 81.81 82 PRO A C 1
ATOM 648 O O . PRO A 1 82 ? -5.993 -22.860 5.877 1.00 81.81 82 PRO A O 1
ATOM 651 N N . ARG A 1 83 ? -5.412 -24.494 7.313 1.00 79.88 83 ARG A N 1
ATOM 652 C CA . ARG A 1 83 ? -4.191 -24.788 6.561 1.00 79.88 83 ARG A CA 1
ATOM 653 C C . ARG A 1 83 ? -4.598 -25.275 5.182 1.00 79.88 83 ARG A C 1
ATOM 655 O O . ARG A 1 83 ? -5.601 -25.958 5.037 1.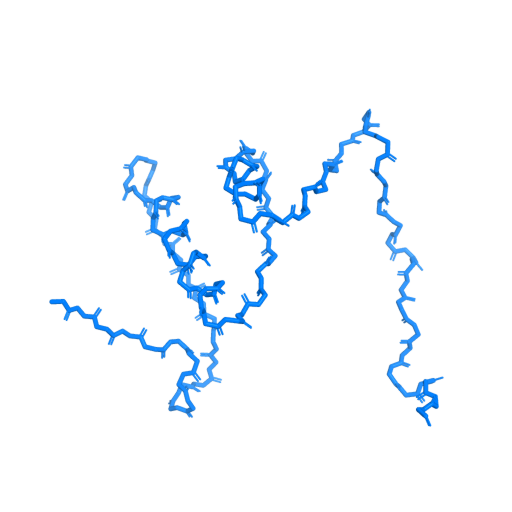00 79.88 83 ARG A O 1
ATOM 662 N N . ILE A 1 84 ? -3.793 -24.951 4.176 1.00 73.31 84 ILE A N 1
ATOM 663 C CA . ILE A 1 84 ? -4.034 -25.378 2.790 1.00 73.31 84 ILE A CA 1
ATOM 664 C C . ILE A 1 84 ? -4.172 -26.913 2.706 1.00 73.31 84 ILE A C 1
ATOM 666 O O . ILE A 1 84 ? -4.919 -27.420 1.882 1.00 73.31 84 ILE A O 1
ATOM 670 N N . GLU A 1 85 ? -3.505 -27.642 3.604 1.00 72.75 85 GLU A N 1
ATOM 671 C CA . GLU A 1 85 ? -3.579 -29.103 3.756 1.00 72.75 85 GLU A CA 1
ATOM 672 C C . GLU A 1 85 ? -4.952 -29.617 4.235 1.00 72.75 85 GLU A C 1
ATOM 674 O O . GLU A 1 85 ? -5.283 -30.772 3.986 1.00 72.75 85 GLU A O 1
ATOM 679 N N . ASP A 1 86 ? -5.749 -28.769 4.892 1.00 71.31 86 ASP A N 1
ATOM 680 C CA . ASP A 1 86 ? -7.045 -29.112 5.491 1.00 71.31 86 ASP A CA 1
ATOM 681 C C . ASP A 1 86 ? -8.237 -28.792 4.559 1.00 71.31 86 ASP A C 1
ATOM 683 O O . ASP A 1 86 ? -9.392 -28.989 4.941 1.00 71.31 86 ASP A O 1
ATOM 687 N N . VAL A 1 87 ? -7.984 -28.267 3.352 1.00 69.12 87 VAL A N 1
ATOM 688 C CA . VAL A 1 87 ? -9.022 -27.873 2.384 1.00 69.12 87 VAL A CA 1
ATOM 689 C C . VAL A 1 87 ? -9.067 -28.893 1.240 1.00 69.12 87 VAL A C 1
ATOM 691 O O . VAL A 1 87 ? -8.210 -28.878 0.358 1.00 69.12 87 VAL A O 1
ATOM 694 N N . GLU A 1 88 ? -10.061 -29.790 1.242 1.00 62.62 88 GLU A N 1
ATOM 695 C CA . GLU A 1 88 ? -10.370 -30.624 0.068 1.00 62.62 88 GLU A CA 1
ATOM 696 C C . GLU A 1 88 ? -10.981 -29.737 -1.032 1.00 62.62 88 GLU A C 1
ATOM 698 O O . GLU A 1 88 ? -11.993 -29.071 -0.802 1.00 62.62 88 GLU A O 1
ATOM 703 N N . TYR A 1 89 ? -10.340 -29.700 -2.205 1.00 60.50 89 TYR A N 1
ATOM 704 C CA . TYR A 1 89 ? -10.856 -29.047 -3.416 1.00 60.50 89 TYR A CA 1
ATOM 705 C C . TYR A 1 89 ? -11.932 -29.888 -4.106 1.00 60.50 89 TYR A C 1
ATOM 707 O O . TYR A 1 89 ? -11.735 -31.121 -4.211 1.00 60.50 89 TYR A O 1
#